Protein AF-T1CLR1-F1 (afdb_monomer_lite)

Radius of gyration: 16.32 Å; chains: 1; bounding box: 41×36×44 Å

Structure (mmCIF, N/CA/C/O backbone):
data_AF-T1CLR1-F1
#
_entry.id   AF-T1CLR1-F1
#
loop_
_atom_site.group_PDB
_atom_site.id
_atom_site.type_symbol
_atom_site.label_atom_id
_atom_site.label_alt_id
_atom_site.label_comp_id
_atom_site.label_asym_id
_atom_site.label_entity_id
_atom_site.label_seq_id
_atom_site.pdbx_PDB_ins_code
_atom_site.Cartn_x
_atom_site.Cartn_y
_atom_site.Cartn_z
_atom_site.occupancy
_atom_site.B_iso_or_equiv
_atom_site.auth_seq_id
_atom_site.auth_comp_id
_atom_site.auth_asym_id
_atom_site.auth_atom_id
_atom_site.pdbx_PDB_model_num
ATOM 1 N N . MET A 1 1 ? -14.072 -23.280 11.499 1.00 37.84 1 MET A N 1
ATOM 2 C CA . MET A 1 1 ? -14.430 -22.062 10.740 1.00 37.84 1 MET A CA 1
ATOM 3 C C . MET A 1 1 ? -13.350 -21.030 11.008 1.00 37.84 1 MET A C 1
ATOM 5 O O . MET A 1 1 ? -13.229 -20.599 12.148 1.00 37.84 1 MET A O 1
ATOM 9 N N . GLY A 1 2 ? -12.481 -20.760 10.029 1.00 50.09 2 GLY A N 1
ATOM 10 C CA . GLY A 1 2 ? -11.410 -19.766 10.173 1.00 50.09 2 GLY A CA 1
ATOM 11 C C . GLY A 1 2 ? -12.007 -18.376 10.381 1.00 50.09 2 GLY A C 1
ATOM 12 O O . GLY A 1 2 ? -13.053 -18.079 9.812 1.00 50.09 2 GLY A O 1
ATOM 13 N N . SER A 1 3 ? -11.401 -17.559 11.243 1.00 61.03 3 SER A N 1
ATOM 14 C CA . SER A 1 3 ? -11.879 -16.198 11.490 1.00 61.03 3 SER A CA 1
ATOM 15 C C . SER A 1 3 ? -11.780 -15.367 10.213 1.00 61.03 3 SER A C 1
ATOM 17 O O . SER A 1 3 ? -10.690 -15.222 9.666 1.00 61.03 3 SER A O 1
ATOM 19 N N . GLU A 1 4 ? -12.904 -14.821 9.765 1.00 83.12 4 GLU A N 1
ATOM 20 C CA . GLU A 1 4 ? -12.967 -13.857 8.668 1.00 83.12 4 GLU A CA 1
ATOM 21 C C . GLU A 1 4 ? -12.206 -12.580 9.067 1.00 83.12 4 GLU A C 1
ATOM 23 O O . GLU A 1 4 ? -12.428 -12.045 10.158 1.00 83.12 4 GLU A O 1
ATOM 28 N N . ALA A 1 5 ? -11.274 -12.126 8.223 1.00 89.75 5 ALA A N 1
ATOM 29 C CA . ALA A 1 5 ? -10.549 -10.875 8.443 1.00 89.75 5 ALA A CA 1
ATOM 30 C C . ALA A 1 5 ? -11.528 -9.699 8.329 1.00 89.75 5 ALA A C 1
ATOM 32 O O . ALA A 1 5 ? -12.261 -9.606 7.347 1.00 89.75 5 ALA A O 1
ATOM 33 N N . ARG A 1 6 ? -11.545 -8.810 9.326 1.00 95.25 6 ARG A N 1
ATOM 34 C CA . ARG A 1 6 ? -12.441 -7.642 9.355 1.00 95.25 6 ARG A CA 1
ATOM 35 C C . ARG A 1 6 ? -11.745 -6.366 8.911 1.00 95.25 6 ARG A C 1
ATOM 37 O O . ARG A 1 6 ? -12.413 -5.417 8.525 1.00 95.25 6 ARG A O 1
ATOM 44 N N . SER A 1 7 ? -10.417 -6.359 8.933 1.00 97.25 7 SER A N 1
ATOM 45 C CA . SER A 1 7 ? -9.586 -5.235 8.515 1.00 97.25 7 SER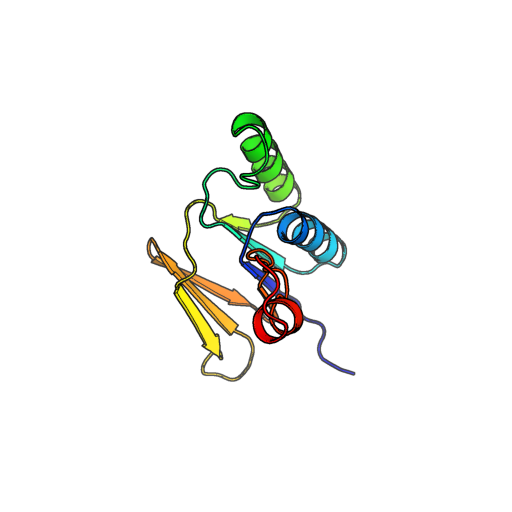 A CA 1
ATOM 46 C C . SER A 1 7 ? -8.412 -5.693 7.650 1.00 97.25 7 SER A C 1
ATOM 48 O O . SER A 1 7 ? -7.833 -6.759 7.877 1.00 97.25 7 SER A O 1
ATOM 50 N N . ALA A 1 8 ? -8.045 -4.874 6.666 1.00 98.19 8 ALA A N 1
ATOM 51 C CA . ALA A 1 8 ? -6.916 -5.109 5.781 1.00 98.19 8 ALA A CA 1
ATOM 52 C C . ALA A 1 8 ? -6.101 -3.831 5.549 1.00 98.19 8 ALA A C 1
ATOM 54 O O . ALA A 1 8 ? -6.650 -2.762 5.277 1.00 98.19 8 ALA A O 1
ATOM 55 N N . ILE A 1 9 ? -4.776 -3.957 5.594 1.00 98.75 9 ILE A N 1
ATOM 56 C CA . ILE A 1 9 ? -3.855 -2.943 5.070 1.00 98.75 9 ILE A CA 1
ATOM 57 C C . ILE A 1 9 ? -3.285 -3.461 3.751 1.00 98.75 9 ILE A C 1
ATOM 59 O O . ILE A 1 9 ? -2.713 -4.547 3.698 1.00 98.75 9 ILE A O 1
ATOM 63 N N . ILE A 1 10 ? -3.434 -2.686 2.684 1.00 98.75 10 ILE A N 1
ATOM 64 C CA . ILE A 1 10 ? -2.866 -2.977 1.369 1.00 98.75 10 ILE A CA 1
ATOM 65 C C . ILE A 1 10 ? -1.645 -2.082 1.175 1.00 98.75 10 ILE A C 1
ATOM 67 O O . ILE A 1 10 ? -1.750 -0.860 1.258 1.00 98.75 10 ILE A O 1
ATOM 71 N N . VAL A 1 11 ? -0.488 -2.688 0.918 1.00 98.75 11 VAL A N 1
ATOM 72 C CA . VAL A 1 11 ? 0.771 -1.988 0.648 1.00 98.75 11 VAL A CA 1
ATOM 73 C C . VAL A 1 11 ? 1.017 -1.979 -0.856 1.00 98.75 11 VAL A C 1
ATOM 75 O O . VAL A 1 11 ? 1.339 -3.013 -1.439 1.00 98.75 11 VAL A O 1
ATOM 78 N N . GLY A 1 12 ? 0.888 -0.807 -1.472 1.00 98.12 12 GLY A N 1
ATOM 79 C CA . GLY A 1 12 ? 1.004 -0.592 -2.912 1.00 98.12 12 GLY A CA 1
ATOM 80 C C . GLY A 1 12 ? -0.340 -0.241 -3.549 1.00 98.12 12 GLY A C 1
ATOM 81 O O . GLY A 1 12 ? -1.310 -0.978 -3.413 1.00 98.12 12 GLY A O 1
ATOM 82 N N . ALA A 1 13 ? -0.380 0.879 -4.277 1.00 97.56 13 ALA A N 1
ATOM 83 C CA . ALA A 1 13 ? -1.583 1.410 -4.925 1.00 97.56 13 ALA A CA 1
ATOM 84 C C . ALA A 1 13 ? -1.471 1.432 -6.459 1.00 97.56 13 ALA A C 1
ATOM 86 O O . ALA A 1 13 ? -1.860 2.399 -7.110 1.00 97.56 13 ALA A O 1
ATOM 87 N N . GLY A 1 14 ? -0.889 0.376 -7.035 1.00 96.19 14 GLY A N 1
ATOM 88 C CA . GLY A 1 14 ? -1.021 0.076 -8.464 1.00 96.19 14 GLY A CA 1
ATOM 89 C C . GLY A 1 14 ? -2.330 -0.663 -8.762 1.00 96.19 14 GLY A C 1
ATOM 90 O O . GLY A 1 14 ? -3.175 -0.807 -7.881 1.00 96.19 14 GLY A O 1
ATOM 91 N N . TYR A 1 15 ? -2.461 -1.198 -9.979 1.00 95.25 15 TYR A N 1
ATOM 92 C CA . TYR A 1 15 ? -3.668 -1.899 -10.445 1.00 95.25 15 TYR A CA 1
ATOM 93 C C . TYR A 1 15 ? -4.209 -2.928 -9.437 1.00 95.25 15 TYR A C 1
ATOM 95 O O . TYR A 1 15 ? -5.340 -2.812 -8.979 1.00 95.25 15 TYR A O 1
ATOM 103 N N . ILE A 1 16 ? -3.370 -3.881 -9.009 1.00 97.31 16 ILE A N 1
ATOM 104 C CA . ILE A 1 16 ? -3.767 -4.932 -8.054 1.00 97.31 16 ILE A CA 1
ATOM 105 C C . ILE A 1 16 ? -4.218 -4.331 -6.717 1.00 97.31 16 ILE A C 1
ATOM 107 O O . ILE A 1 16 ? -5.207 -4.777 -6.147 1.00 97.31 16 ILE A O 1
ATOM 111 N N . GLY A 1 17 ? -3.503 -3.327 -6.207 1.00 98.06 17 GLY A N 1
ATOM 112 C CA . GLY A 1 17 ? -3.823 -2.716 -4.920 1.00 98.06 17 GLY A CA 1
ATOM 113 C C . GLY A 1 17 ? -5.180 -2.015 -4.917 1.00 98.06 17 GLY A C 1
ATOM 114 O O . GLY A 1 17 ? -5.933 -2.152 -3.957 1.00 98.06 17 GLY A O 1
ATOM 115 N N . VAL A 1 18 ? -5.506 -1.312 -6.005 1.00 97.56 18 VAL A N 1
ATOM 116 C CA . VAL A 1 18 ? -6.787 -0.611 -6.175 1.00 97.56 18 VAL A CA 1
ATOM 117 C C . VAL A 1 18 ? -7.951 -1.590 -6.331 1.00 97.56 18 VAL A C 1
ATOM 119 O O . VAL A 1 18 ? -8.919 -1.486 -5.582 1.00 97.56 18 VAL A O 1
ATOM 122 N N . GLU A 1 19 ? -7.833 -2.586 -7.211 1.00 97.75 19 GLU A N 1
ATOM 123 C CA . GLU A 1 19 ? -8.870 -3.616 -7.400 1.00 97.75 19 GLU A CA 1
ATOM 124 C C . GLU A 1 19 ? -9.138 -4.395 -6.105 1.00 97.75 19 GLU A C 1
ATOM 126 O O . GLU A 1 19 ? -10.282 -4.650 -5.732 1.00 97.75 19 GLU A O 1
ATOM 131 N N . MET A 1 20 ? -8.081 -4.738 -5.362 1.00 98.31 20 MET A N 1
ATOM 132 C CA . MET A 1 20 ? -8.227 -5.436 -4.086 1.00 98.31 20 MET A CA 1
ATOM 133 C C . MET A 1 20 ? -8.815 -4.543 -2.994 1.00 98.31 20 MET A C 1
ATOM 135 O O . MET A 1 20 ? -9.540 -5.053 -2.138 1.00 98.31 20 MET A O 1
ATOM 139 N N . ALA A 1 21 ? -8.542 -3.235 -3.012 1.00 98.44 21 ALA A N 1
ATOM 140 C CA . ALA A 1 21 ? -9.171 -2.298 -2.088 1.00 98.44 21 ALA A CA 1
ATOM 141 C C . ALA A 1 21 ? -10.687 -2.261 -2.300 1.00 98.44 21 ALA A C 1
ATOM 143 O O . ALA A 1 21 ? -11.442 -2.406 -1.335 1.00 98.44 21 ALA A O 1
ATOM 144 N N . ASP A 1 22 ? -11.121 -2.152 -3.555 1.00 96.88 22 ASP A N 1
ATOM 145 C CA . ASP A 1 22 ? -12.535 -2.154 -3.914 1.00 96.88 22 ASP A CA 1
ATOM 146 C C . ASP A 1 22 ? -13.204 -3.500 -3.590 1.00 96.88 22 ASP A C 1
ATOM 148 O O . ASP A 1 22 ? -14.219 -3.546 -2.88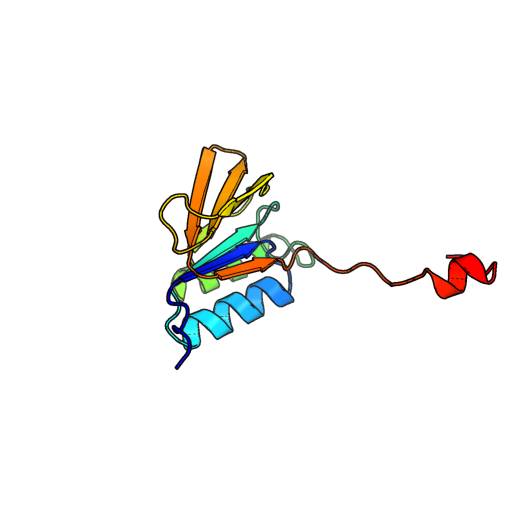9 1.00 96.88 22 ASP A O 1
ATOM 152 N N . ALA A 1 23 ? -12.590 -4.618 -3.988 1.00 97.56 23 ALA A N 1
ATOM 153 C CA . ALA A 1 23 ? -13.126 -5.956 -3.743 1.00 97.56 23 ALA A CA 1
ATOM 154 C C . ALA A 1 23 ? -13.263 -6.290 -2.245 1.00 97.56 23 ALA A C 1
ATOM 156 O O . ALA A 1 23 ? -14.229 -6.940 -1.839 1.00 97.56 23 ALA A O 1
ATOM 157 N N . LEU A 1 24 ? -12.314 -5.863 -1.404 1.00 97.69 24 LEU A N 1
ATOM 158 C CA . LEU A 1 24 ? -12.378 -6.076 0.045 1.00 97.69 24 LEU A CA 1
ATOM 159 C C . LEU A 1 24 ? -13.413 -5.162 0.712 1.00 97.69 24 LEU A C 1
ATOM 161 O O . LEU A 1 24 ? -14.167 -5.638 1.565 1.00 97.69 24 LEU A O 1
ATOM 165 N N . ARG A 1 25 ? -13.526 -3.893 0.289 1.00 97.62 25 ARG A N 1
ATOM 166 C CA . ARG A 1 25 ? -14.604 -3.004 0.755 1.00 97.62 25 ARG A CA 1
ATOM 167 C C . ARG A 1 25 ? -15.984 -3.549 0.409 1.00 97.62 25 ARG A C 1
ATOM 169 O O . ARG A 1 25 ? -16.844 -3.579 1.286 1.00 97.62 25 ARG A O 1
ATOM 176 N N . HIS A 1 26 ? -16.178 -4.067 -0.804 1.00 96.25 26 HIS A N 1
ATOM 177 C CA . HIS A 1 26 ? -17.425 -4.723 -1.219 1.00 96.25 26 HIS A CA 1
ATOM 178 C C . HIS A 1 26 ? -17.799 -5.934 -0.347 1.00 96.25 26 HIS A C 1
ATOM 180 O O . HIS A 1 26 ? -18.973 -6.282 -0.238 1.00 96.25 26 HIS A O 1
ATOM 186 N N . ARG A 1 27 ? -16.818 -6.570 0.302 1.00 95.94 27 ARG A N 1
ATOM 187 C CA . ARG A 1 27 ? -17.021 -7.681 1.247 1.00 95.94 27 ARG A CA 1
ATOM 188 C C . ARG A 1 27 ? -17.181 -7.220 2.700 1.00 95.94 27 ARG A C 1
ATOM 190 O O . ARG A 1 27 ? -17.269 -8.060 3.588 1.00 95.94 27 ARG A O 1
ATOM 197 N N . GLY A 1 28 ? -17.212 -5.912 2.955 1.00 96.75 28 GLY A N 1
ATOM 198 C CA . GLY A 1 28 ? -17.370 -5.337 4.292 1.00 96.75 28 GLY A CA 1
ATOM 199 C C . GLY A 1 28 ? -16.093 -5.305 5.137 1.00 96.75 28 GLY A C 1
ATOM 200 O O . GLY A 1 28 ? -16.184 -5.117 6.346 1.00 96.75 28 GLY A O 1
ATOM 201 N N . VAL A 1 29 ? -14.913 -5.487 4.534 1.00 97.94 29 VAL A N 1
ATOM 202 C CA . VAL A 1 29 ? -13.619 -5.387 5.231 1.00 97.94 29 VAL A CA 1
ATOM 203 C C . VAL A 1 29 ? -13.207 -3.922 5.330 1.00 97.94 29 VAL A C 1
ATOM 205 O O . VAL A 1 29 ? -13.297 -3.197 4.344 1.00 97.94 29 VAL A O 1
ATOM 208 N N . ASP A 1 30 ? -12.711 -3.465 6.476 1.00 98.38 30 ASP A N 1
ATOM 209 C CA . ASP A 1 30 ? -12.135 -2.125 6.631 1.00 98.38 30 ASP A CA 1
ATOM 210 C C . ASP A 1 30 ? -10.750 -2.049 5.988 1.00 98.38 30 ASP A C 1
ATOM 212 O O . ASP A 1 30 ? -9.816 -2.722 6.417 1.00 98.38 30 ASP A O 1
ATOM 216 N N . VAL A 1 31 ? -10.616 -1.240 4.932 1.00 98.81 31 VAL A N 1
ATOM 217 C CA . VAL A 1 31 ? -9.407 -1.200 4.098 1.00 98.81 31 VAL A CA 1
ATOM 218 C C . VAL A 1 31 ? -8.641 0.101 4.303 1.00 98.81 31 VAL A C 1
ATOM 220 O O . VAL A 1 31 ? -9.191 1.192 4.156 1.00 98.81 31 VAL A O 1
ATOM 223 N N . THR A 1 32 ? -7.340 -0.023 4.558 1.00 98.81 32 THR A N 1
ATOM 224 C CA . THR A 1 32 ? -6.366 1.064 4.399 1.00 98.81 32 THR A CA 1
ATOM 225 C C . THR A 1 32 ? -5.447 0.752 3.221 1.00 98.81 32 THR A C 1
ATOM 227 O O . THR A 1 32 ? -4.774 -0.274 3.228 1.00 98.81 32 THR A O 1
ATOM 230 N N . LEU A 1 33 ? -5.401 1.630 2.220 1.00 98.75 33 LEU A N 1
ATOM 231 C CA . LEU A 1 33 ? -4.507 1.529 1.068 1.00 98.75 33 LEU A CA 1
ATOM 232 C C . LEU A 1 33 ? -3.327 2.482 1.258 1.00 98.75 33 LEU A C 1
ATOM 234 O O . LEU A 1 33 ? -3.516 3.697 1.302 1.00 98.75 33 LEU A O 1
ATOM 238 N N . VAL A 1 34 ? -2.117 1.940 1.357 1.00 98.75 34 VAL A N 1
ATOM 239 C CA . VAL A 1 34 ? -0.886 2.708 1.562 1.00 98.75 34 VAL A CA 1
ATOM 240 C C . VAL A 1 34 ? -0.081 2.738 0.268 1.00 98.75 34 VAL A C 1
ATOM 242 O O . VAL A 1 34 ? 0.229 1.695 -0.310 1.00 98.75 34 VAL A O 1
ATOM 245 N N . SER A 1 35 ? 0.274 3.936 -0.186 1.00 98.12 35 SER A N 1
ATOM 246 C CA . SER A 1 35 ? 1.070 4.174 -1.386 1.00 98.12 35 SER A CA 1
ATOM 247 C C . SER A 1 35 ? 2.299 5.002 -1.054 1.00 98.12 35 SER A C 1
ATOM 249 O O . SER A 1 35 ? 2.180 6.042 -0.414 1.00 98.12 35 SER A O 1
ATOM 251 N N . HIS A 1 36 ? 3.459 4.595 -1.568 1.00 97.69 36 HIS A N 1
ATOM 252 C CA . HIS A 1 36 ? 4.687 5.392 -1.486 1.00 97.69 36 HIS A CA 1
ATOM 253 C C . HIS A 1 36 ? 4.685 6.583 -2.458 1.00 97.69 36 HIS A C 1
ATOM 255 O O . HIS A 1 36 ? 5.486 7.499 -2.306 1.00 97.69 36 HIS A O 1
ATOM 261 N N . THR A 1 37 ? 3.785 6.584 -3.445 1.00 97.12 37 THR A N 1
ATOM 262 C CA . THR A 1 37 ? 3.577 7.706 -4.367 1.00 97.12 37 THR A CA 1
ATOM 263 C C . THR A 1 37 ? 2.397 8.561 -3.929 1.00 97.12 37 THR A C 1
ATOM 265 O O . THR A 1 37 ? 1.468 8.066 -3.282 1.00 97.12 37 THR A O 1
ATOM 268 N N . ASP A 1 38 ? 2.425 9.830 -4.324 1.00 96.50 38 ASP A N 1
ATOM 269 C CA . ASP A 1 38 ? 1.299 10.753 -4.247 1.00 96.50 38 ASP A CA 1
ATOM 270 C C . ASP A 1 38 ? 1.186 11.501 -5.589 1.00 96.50 38 ASP A C 1
ATOM 272 O O . ASP A 1 38 ? 2.141 12.182 -5.976 1.00 96.50 38 ASP A O 1
ATOM 276 N N . PRO A 1 39 ? 0.083 11.338 -6.343 1.00 97.38 39 PRO A N 1
ATOM 277 C CA . PRO A 1 39 ? -1.105 10.543 -6.021 1.00 97.38 39 PRO A CA 1
ATOM 278 C C . PRO A 1 39 ? -0.890 9.023 -6.151 1.00 97.38 39 PRO A C 1
ATOM 280 O O . PRO A 1 39 ? 0.185 8.529 -6.511 1.00 97.38 39 PRO A O 1
ATOM 283 N N . VAL A 1 40 ? -1.932 8.259 -5.812 1.00 97.06 40 VAL A N 1
ATOM 284 C CA . VAL A 1 40 ? -1.996 6.810 -6.060 1.00 97.06 40 VAL A CA 1
ATOM 285 C C . VAL A 1 40 ? -2.002 6.500 -7.563 1.00 97.06 40 VAL A C 1
ATOM 287 O O . VAL A 1 40 ? -2.246 7.382 -8.383 1.00 97.06 40 VAL A O 1
ATOM 290 N N . PHE A 1 41 ? -1.771 5.233 -7.922 1.00 96.50 41 PHE A N 1
ATOM 291 C CA . PHE A 1 41 ? -1.773 4.746 -9.306 1.00 96.50 41 PHE A CA 1
ATOM 292 C C . PHE A 1 41 ? -0.756 5.480 -10.210 1.00 96.50 41 PHE A C 1
ATOM 294 O O . PHE A 1 41 ? -1.125 6.142 -11.174 1.00 96.50 41 PHE A O 1
ATOM 301 N N . PRO A 1 42 ? 0.558 5.356 -9.950 1.00 94.12 42 PRO A N 1
ATOM 302 C CA . PRO A 1 42 ? 1.583 6.163 -10.624 1.00 94.12 42 PRO A CA 1
ATOM 303 C C . PRO A 1 42 ? 1.761 5.878 -12.127 1.00 94.12 42 PRO A C 1
ATOM 305 O O . PRO A 1 42 ? 2.516 6.577 -12.793 1.00 94.12 42 PRO A O 1
ATOM 308 N N . SER A 1 43 ? 1.107 4.851 -12.678 1.00 93.81 43 SER A N 1
ATOM 309 C CA . SER A 1 43 ? 1.177 4.512 -14.106 1.00 93.81 43 SER A CA 1
ATOM 310 C C . SER A 1 43 ? 0.217 5.320 -14.990 1.00 93.81 43 SER A C 1
ATOM 312 O O . SER A 1 43 ? 0.188 5.096 -16.198 1.00 93.81 43 SER A O 1
ATOM 314 N N . VAL A 1 44 ? -0.595 6.210 -14.412 1.00 95.44 44 VAL A N 1
ATOM 315 C CA . VAL A 1 44 ? -1.483 7.133 -15.143 1.00 95.44 44 VAL A CA 1
ATOM 316 C C . VAL A 1 44 ? -1.057 8.584 -14.929 1.00 95.44 44 VAL A C 1
ATOM 318 O O . VAL A 1 44 ? -0.187 8.876 -14.110 1.00 95.44 44 VAL A O 1
ATOM 321 N N . ASP A 1 45 ? -1.704 9.506 -15.644 1.00 97.56 45 ASP A N 1
ATOM 322 C CA . ASP A 1 45 ? -1.560 10.936 -15.380 1.00 97.56 45 ASP A CA 1
ATOM 323 C C . ASP A 1 45 ? -1.895 11.264 -13.905 1.00 97.56 45 ASP A C 1
ATOM 325 O O . ASP A 1 45 ? -2.904 10.770 -13.385 1.00 97.56 45 ASP A O 1
ATOM 329 N N . PRO A 1 46 ? -1.105 12.111 -13.215 1.00 97.50 46 PRO A N 1
ATOM 330 C CA . PRO A 1 46 ? -1.346 12.454 -11.815 1.00 97.50 46 PRO A CA 1
ATOM 331 C C . PRO A 1 46 ? -2.744 13.023 -11.533 1.00 97.50 46 PRO A C 1
ATOM 333 O O . PRO A 1 46 ? -3.314 12.770 -10.472 1.00 97.50 46 PRO A O 1
ATOM 336 N N . ALA A 1 47 ? -3.345 13.774 -12.460 1.00 97.94 47 ALA A N 1
ATOM 337 C CA . ALA A 1 47 ? -4.712 14.250 -12.276 1.00 97.94 47 ALA A CA 1
ATOM 338 C C . ALA A 1 47 ? -5.704 13.0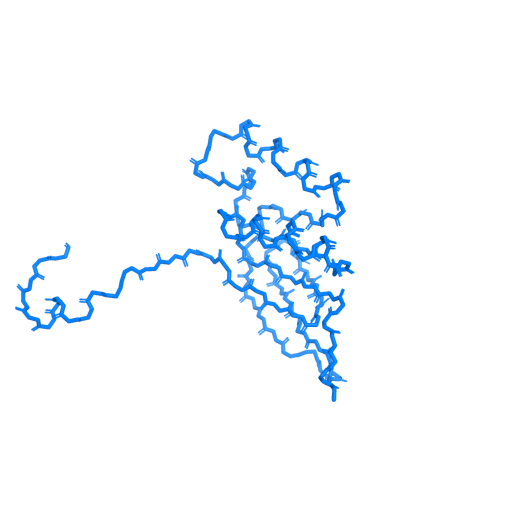83 -12.194 1.00 97.94 47 ALA A C 1
ATOM 340 O O . ALA A 1 47 ? -6.623 13.125 -11.377 1.00 97.94 47 ALA A O 1
ATOM 341 N N . PHE A 1 48 ? -5.481 12.025 -12.976 1.00 97.50 48 PHE A N 1
ATOM 342 C CA . PHE A 1 48 ? -6.296 10.815 -12.933 1.00 97.50 48 PHE A CA 1
ATOM 343 C C . PHE A 1 48 ? -6.040 9.996 -11.662 1.00 97.50 48 PHE A C 1
ATOM 345 O O . PHE A 1 48 ? -6.991 9.572 -11.010 1.00 97.50 48 PHE A O 1
ATOM 352 N N . GLY A 1 49 ? -4.779 9.859 -11.239 1.00 97.94 49 GLY A N 1
ATOM 353 C CA . GLY A 1 49 ? -4.429 9.212 -9.968 1.00 97.94 49 GLY A CA 1
ATOM 354 C C . GLY A 1 49 ? -5.119 9.854 -8.757 1.00 97.94 49 GLY A C 1
ATOM 355 O O . GLY A 1 49 ? -5.589 9.157 -7.857 1.00 97.94 49 GLY A O 1
ATOM 356 N N . ARG A 1 50 ? -5.258 11.187 -8.753 1.00 98.19 50 ARG A N 1
ATOM 357 C CA . ARG A 1 50 ? -5.994 11.912 -7.705 1.00 98.19 50 ARG A CA 1
ATOM 358 C C . ARG A 1 50 ? -7.481 11.564 -7.696 1.00 98.19 50 ARG A C 1
ATOM 360 O O . ARG A 1 50 ? -8.013 11.264 -6.634 1.00 98.19 50 ARG A O 1
ATOM 367 N N . LEU A 1 51 ? -8.120 11.539 -8.870 1.00 98.25 51 LEU A N 1
ATOM 368 C CA . LEU A 1 51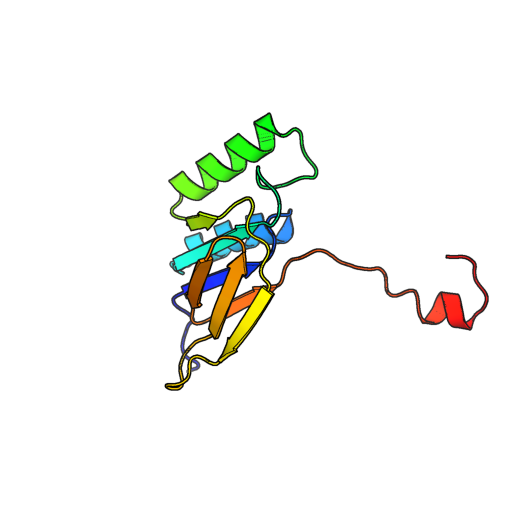 ? -9.528 11.145 -9.005 1.00 98.25 51 LEU A CA 1
ATOM 369 C C . LEU A 1 51 ? -9.761 9.712 -8.511 1.00 98.25 51 LEU A C 1
ATOM 371 O O . LEU A 1 51 ? -10.734 9.461 -7.807 1.00 98.25 51 LEU A O 1
ATOM 375 N N . ILE A 1 52 ? -8.843 8.788 -8.813 1.00 97.94 52 ILE A N 1
ATOM 376 C CA . ILE A 1 52 ? -8.894 7.411 -8.300 1.00 97.94 52 ILE A CA 1
ATOM 377 C C . ILE A 1 52 ? -8.833 7.403 -6.765 1.00 97.94 52 ILE A C 1
ATOM 379 O O . ILE A 1 52 ? -9.650 6.753 -6.118 1.00 97.94 52 ILE A O 1
ATOM 383 N N . GLY A 1 53 ? -7.887 8.134 -6.166 1.00 97.94 53 GLY A N 1
ATOM 384 C CA . GLY A 1 53 ? -7.759 8.221 -4.708 1.00 97.94 53 GLY A CA 1
ATOM 385 C C . GLY A 1 53 ? -8.988 8.832 -4.024 1.00 97.94 53 GLY A C 1
ATOM 386 O O . GLY A 1 53 ? -9.4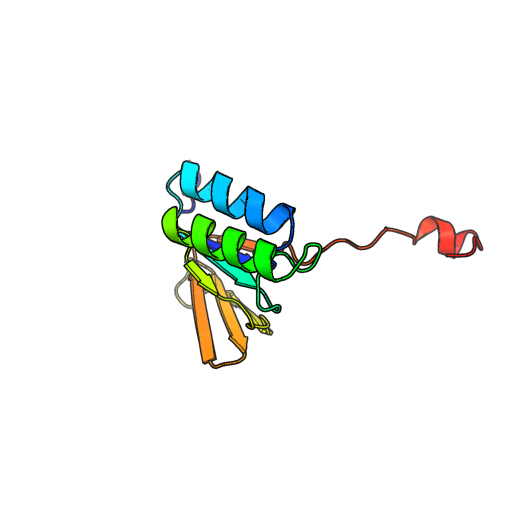23 8.345 -2.976 1.00 97.94 53 GLY A O 1
ATOM 387 N N . GLU A 1 54 ? -9.569 9.872 -4.624 1.00 98.31 54 GLU A N 1
ATOM 388 C CA . GLU A 1 54 ? -10.808 10.504 -4.158 1.00 98.31 54 GLU A CA 1
ATOM 389 C C . GLU A 1 54 ? -11.992 9.532 -4.211 1.00 98.31 54 GLU A C 1
ATOM 391 O O . GLU A 1 54 ? -12.742 9.434 -3.240 1.00 98.31 54 GLU A O 1
ATOM 396 N N . GLU A 1 55 ? -12.138 8.774 -5.299 1.00 98.19 55 GLU A N 1
ATOM 397 C CA . GLU A 1 55 ? -13.237 7.820 -5.463 1.00 98.19 55 GLU A CA 1
ATOM 398 C C . GLU A 1 55 ? -13.118 6.629 -4.501 1.00 98.19 55 GLU A C 1
ATOM 400 O O . GLU A 1 55 ? -14.085 6.267 -3.831 1.00 98.19 55 GLU A O 1
ATOM 405 N N . LEU A 1 56 ? -11.907 6.095 -4.315 1.00 98.25 56 LEU A N 1
ATOM 406 C CA . LEU A 1 56 ? -11.634 5.086 -3.286 1.00 98.25 56 LEU A CA 1
ATOM 407 C C . LEU A 1 56 ? -12.013 5.594 -1.889 1.00 98.25 56 LEU A C 1
ATOM 409 O O . LEU A 1 56 ? -12.654 4.882 -1.111 1.00 98.25 56 LEU A O 1
ATOM 413 N N . SER A 1 57 ? -11.660 6.845 -1.582 1.00 98.38 57 SER A N 1
ATOM 414 C CA . SER A 1 57 ? -11.997 7.473 -0.302 1.00 98.38 57 SER A CA 1
ATOM 415 C C . SER A 1 57 ? -13.508 7.652 -0.130 1.00 98.38 57 SER A C 1
ATOM 417 O O . SER A 1 57 ? -14.037 7.374 0.947 1.00 98.38 57 SER A O 1
ATOM 419 N N . ARG A 1 58 ? -14.229 8.039 -1.193 1.00 98.31 58 ARG A N 1
ATOM 420 C CA . ARG A 1 58 ? -15.703 8.109 -1.200 1.00 98.31 58 ARG A CA 1
ATOM 421 C C . ARG A 1 58 ? -16.352 6.754 -0.927 1.00 98.31 58 ARG A C 1
ATOM 423 O O . ARG A 1 58 ? -17.389 6.711 -0.272 1.00 98.31 58 ARG A O 1
ATOM 430 N N . HIS A 1 59 ? -15.733 5.659 -1.366 1.00 97.62 59 HIS A N 1
ATOM 431 C CA . HIS A 1 59 ? -16.194 4.287 -1.116 1.00 97.62 59 HIS A CA 1
ATOM 432 C C . HIS A 1 59 ? -15.679 3.693 0.214 1.00 97.62 59 HIS A C 1
ATOM 434 O O . HIS A 1 59 ? -15.846 2.503 0.503 1.00 97.62 59 HIS A O 1
ATOM 440 N N . GLY A 1 60 ? -15.093 4.526 1.079 1.00 97.88 60 GLY A N 1
ATOM 441 C CA . GLY A 1 60 ? -14.709 4.153 2.440 1.00 97.88 60 GLY A CA 1
ATOM 442 C C . GLY A 1 60 ? -13.360 3.443 2.553 1.00 97.88 60 GLY A C 1
ATOM 443 O O . GLY A 1 60 ? -13.084 2.841 3.590 1.00 97.88 60 GLY A O 1
ATOM 444 N N . VAL A 1 61 ? -12.512 3.501 1.523 1.00 98.69 61 VAL A N 1
ATOM 445 C CA . VAL A 1 61 ? -11.098 3.117 1.638 1.00 98.69 61 VAL A CA 1
ATOM 446 C C . VAL A 1 61 ? -10.332 4.257 2.303 1.00 98.69 61 VAL A C 1
ATOM 448 O O . VAL A 1 61 ? -10.370 5.395 1.845 1.00 98.69 61 VAL A O 1
ATOM 451 N N . ARG A 1 62 ? -9.559 3.970 3.352 1.00 98.62 62 ARG A N 1
ATOM 452 C CA . ARG A 1 62 ? -8.599 4.945 3.884 1.00 98.62 62 ARG A CA 1
ATOM 453 C C . ARG A 1 62 ? -7.367 4.983 2.983 1.00 98.62 62 ARG A C 1
ATOM 455 O O . ARG A 1 62 ? -6.539 4.077 3.045 1.00 98.62 62 ARG A O 1
ATOM 462 N N . VAL A 1 63 ? -7.221 6.028 2.176 1.00 98.56 63 VAL A N 1
ATOM 463 C CA . VAL A 1 63 ? -6.047 6.214 1.310 1.00 98.56 63 VAL A CA 1
ATOM 464 C C . VAL A 1 63 ? -4.943 6.964 2.060 1.00 98.56 63 VA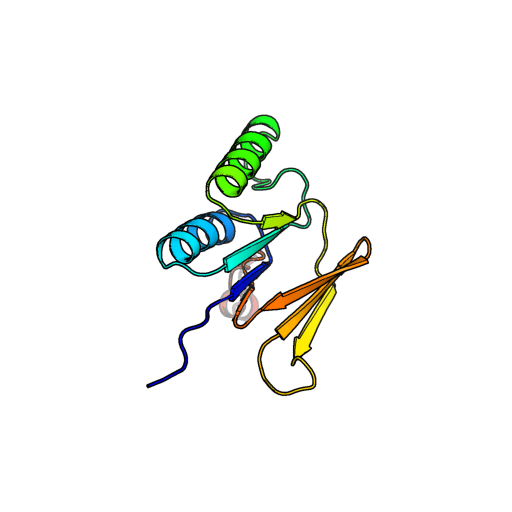L A C 1
ATOM 466 O O . VAL A 1 63 ? -5.173 8.029 2.627 1.00 98.56 63 VAL A O 1
ATOM 469 N N . VAL A 1 64 ? -3.735 6.402 2.065 1.00 98.50 64 VAL A N 1
ATOM 470 C CA . VAL A 1 64 ? -2.523 6.994 2.645 1.00 98.50 64 VAL A CA 1
ATOM 471 C C . VAL A 1 64 ? -1.464 7.072 1.547 1.00 98.50 64 VAL A C 1
ATOM 473 O O . VAL A 1 64 ? -0.740 6.109 1.303 1.00 98.50 64 VAL A O 1
ATOM 476 N N . ALA A 1 65 ? -1.415 8.203 0.847 1.00 97.62 65 ALA A N 1
ATOM 477 C CA . ALA A 1 65 ? -0.438 8.472 -0.208 1.00 97.62 65 ALA A CA 1
ATOM 478 C C . ALA A 1 65 ? 0.864 9.069 0.356 1.00 97.62 65 ALA A C 1
ATOM 480 O O . ALA A 1 65 ? 0.888 9.568 1.482 1.00 97.62 65 ALA A O 1
ATOM 481 N N . GLY A 1 66 ? 1.953 8.993 -0.414 1.00 98.06 66 GLY A N 1
ATOM 482 C CA . GLY A 1 66 ? 3.268 9.513 -0.014 1.00 98.06 66 GLY A CA 1
ATOM 483 C C . GLY A 1 66 ? 3.887 8.826 1.214 1.00 98.06 66 GLY A C 1
ATOM 484 O O . GLY A 1 66 ? 4.769 9.391 1.860 1.00 98.06 66 GLY A O 1
ATOM 485 N N . CYS A 1 67 ? 3.426 7.622 1.564 1.00 98.50 67 CYS A N 1
ATOM 486 C CA . CYS A 1 67 ? 3.900 6.851 2.707 1.00 98.50 67 CYS A CA 1
ATOM 487 C C . CYS A 1 67 ? 4.650 5.597 2.251 1.00 98.50 67 CYS A C 1
ATOM 489 O O . CYS A 1 67 ? 4.081 4.673 1.664 1.00 98.50 67 CYS A O 1
ATOM 491 N N . THR A 1 68 ? 5.941 5.546 2.564 1.00 98.38 68 THR A N 1
ATOM 492 C CA . THR A 1 68 ? 6.760 4.352 2.371 1.00 98.38 68 THR A CA 1
ATOM 493 C C . THR A 1 68 ? 6.594 3.449 3.582 1.00 98.38 68 THR A C 1
ATOM 495 O O . THR A 1 68 ? 6.952 3.830 4.693 1.00 98.38 68 THR A O 1
ATOM 498 N N . VAL A 1 69 ? 6.055 2.246 3.379 1.00 98.50 69 VAL A N 1
ATOM 499 C CA . VAL A 1 69 ? 5.999 1.220 4.429 1.00 98.50 69 VAL A CA 1
ATOM 500 C C . VAL A 1 69 ? 7.406 0.699 4.707 1.00 98.50 69 VAL A C 1
ATOM 502 O O . VAL A 1 69 ? 8.116 0.294 3.791 1.00 98.50 69 VAL A O 1
ATOM 505 N N . GLU A 1 70 ? 7.788 0.687 5.980 1.00 98.44 70 GLU A N 1
ATOM 506 C CA . GLU A 1 70 ? 9.135 0.337 6.442 1.00 98.44 70 GLU A CA 1
ATOM 507 C C . GLU A 1 70 ? 9.156 -0.981 7.219 1.00 98.44 70 GLU A C 1
ATOM 509 O O . GLU A 1 70 ? 10.160 -1.695 7.204 1.00 98.44 70 GLU A O 1
ATOM 514 N N . ARG A 1 71 ? 8.061 -1.323 7.910 1.00 98.00 71 ARG A N 1
ATOM 515 C CA . ARG A 1 71 ? 8.007 -2.528 8.744 1.00 98.00 71 ARG A CA 1
ATOM 516 C C . ARG A 1 71 ? 6.600 -3.111 8.840 1.00 98.00 71 ARG A C 1
ATOM 518 O O . ARG A 1 71 ? 5.622 -2.370 8.929 1.00 98.00 71 ARG A O 1
ATOM 525 N N . ILE A 1 72 ? 6.523 -4.442 8.867 1.00 97.94 72 ILE A N 1
ATOM 526 C CA . ILE A 1 72 ? 5.319 -5.224 9.172 1.00 97.94 72 ILE A CA 1
ATOM 527 C C . ILE A 1 72 ? 5.675 -6.183 10.309 1.00 97.94 72 ILE A C 1
ATOM 529 O O . ILE A 1 72 ? 6.618 -6.962 10.178 1.00 97.94 72 ILE A O 1
ATOM 533 N N . GLU A 1 73 ? 4.936 -6.135 11.414 1.00 96.69 73 GLU A N 1
ATOM 534 C CA . GLU A 1 73 ? 5.205 -6.943 12.611 1.00 96.69 73 GLU A CA 1
ATOM 535 C C . GLU A 1 73 ? 3.927 -7.571 13.157 1.00 96.69 73 GLU A C 1
ATOM 537 O O . GLU A 1 73 ? 2.835 -7.025 13.004 1.00 96.69 73 GLU A O 1
ATOM 542 N N . ALA A 1 74 ? 4.052 -8.711 13.837 1.00 94.88 74 ALA A N 1
ATOM 543 C CA . ALA A 1 74 ? 2.938 -9.273 14.590 1.00 94.88 74 ALA A CA 1
ATOM 544 C C . ALA A 1 74 ? 2.520 -8.309 15.709 1.00 94.88 74 ALA A C 1
ATOM 546 O O . ALA A 1 74 ? 3.360 -7.831 16.473 1.00 94.88 74 ALA A O 1
ATOM 547 N N . ALA A 1 75 ? 1.217 -8.059 15.847 1.00 88.12 75 ALA A N 1
ATOM 548 C CA . ALA A 1 75 ? 0.713 -7.298 16.981 1.00 88.12 75 ALA A CA 1
ATOM 549 C C . ALA A 1 75 ? 0.963 -8.099 18.274 1.00 88.12 75 ALA A C 1
ATOM 551 O O . ALA A 1 75 ? 0.533 -9.250 18.404 1.00 88.12 75 ALA A O 1
ATOM 552 N N . GLY A 1 76 ? 1.684 -7.504 19.231 1.00 78.75 76 GLY A N 1
ATOM 553 C CA . GLY A 1 76 ? 2.276 -8.212 20.377 1.00 78.75 76 GLY A CA 1
ATOM 554 C C . GLY A 1 76 ? 1.311 -9.044 21.238 1.00 78.75 76 GLY A C 1
ATOM 555 O O . GLY A 1 76 ? 1.742 -9.984 21.901 1.00 78.75 76 GLY A O 1
ATOM 556 N N . ASN A 1 77 ? 0.005 -8.761 21.212 1.00 65.81 77 ASN A N 1
ATOM 557 C CA . ASN A 1 77 ? -1.033 -9.457 21.983 1.00 65.81 77 ASN A CA 1
ATOM 558 C C . ASN A 1 77 ? -1.930 -10.413 21.159 1.00 65.81 77 ASN A C 1
ATOM 560 O O . ASN A 1 77 ? -3.023 -10.760 21.602 1.00 65.81 77 ASN A O 1
ATOM 564 N N . ARG A 1 78 ? -1.409 -10.961 20.048 1.00 61.75 78 ARG A N 1
ATOM 565 C CA . ARG A 1 78 ? -1.879 -12.195 19.365 1.00 61.75 78 ARG A CA 1
ATOM 566 C C . ARG A 1 78 ? -3.034 -12.095 18.365 1.00 61.75 78 ARG A C 1
ATOM 568 O O . ARG A 1 78 ? -3.528 -13.145 17.951 1.00 61.75 78 ARG A O 1
ATOM 575 N N . ARG A 1 79 ? -3.426 -10.911 17.891 1.00 80.44 79 ARG A N 1
ATOM 576 C CA . ARG A 1 79 ? -4.240 -10.807 16.664 1.00 80.44 79 ARG A CA 1
ATOM 577 C C . ARG A 1 79 ? -3.855 -9.591 15.834 1.00 80.44 79 ARG A C 1
ATOM 579 O O . ARG A 1 79 ? -3.823 -8.482 16.353 1.00 80.44 79 ARG A O 1
ATOM 586 N N . GLY A 1 80 ? -3.597 -9.834 14.553 1.00 90.62 80 GLY A N 1
ATOM 587 C CA . GLY A 1 80 ? -3.292 -8.808 13.566 1.00 90.62 80 GLY A CA 1
ATOM 588 C C . GLY A 1 80 ? -1.804 -8.525 13.368 1.00 90.62 80 GLY A C 1
ATOM 589 O O . GLY A 1 80 ? -0.921 -9.095 14.017 1.00 90.62 80 GLY A O 1
ATOM 590 N N . LEU A 1 81 ? -1.556 -7.633 12.422 1.00 96.44 81 LEU A N 1
ATOM 591 C CA . LEU A 1 81 ? -0.258 -7.185 11.951 1.00 96.44 81 LEU A CA 1
ATOM 592 C C . LEU A 1 81 ? -0.221 -5.662 12.034 1.00 96.44 81 LEU A C 1
ATOM 594 O O . LEU A 1 81 ? -1.141 -4.996 11.558 1.00 96.44 81 LEU A O 1
ATOM 598 N N . THR A 1 82 ? 0.837 -5.118 12.621 1.00 97.38 82 THR A N 1
ATOM 599 C CA . THR A 1 82 ? 1.105 -3.682 12.641 1.00 97.38 82 THR A CA 1
ATOM 600 C C . THR A 1 82 ? 2.020 -3.330 11.480 1.00 97.38 82 THR A C 1
ATOM 602 O O . THR A 1 82 ? 3.115 -3.874 11.355 1.00 97.38 82 THR A O 1
ATOM 605 N N . VAL A 1 83 ? 1.567 -2.404 10.642 1.00 98.38 83 VAL A N 1
ATOM 606 C CA . VAL A 1 83 ? 2.329 -1.814 9.545 1.00 98.38 83 VAL A CA 1
ATOM 607 C C . VAL A 1 83 ? 2.752 -0.416 9.968 1.00 98.38 83 VAL A C 1
ATOM 609 O O . VAL A 1 83 ? 1.910 0.376 10.388 1.00 98.38 83 VAL A O 1
ATOM 612 N N . SER A 1 84 ? 4.041 -0.111 9.858 1.00 98.50 84 SER A N 1
ATOM 613 C CA . SER A 1 84 ? 4.588 1.226 10.108 1.00 98.50 84 SER A CA 1
ATOM 614 C C . SER A 1 84 ? 5.396 1.721 8.914 1.00 98.50 84 SER A C 1
ATOM 616 O O . SER A 1 84 ? 5.929 0.924 8.135 1.00 98.50 84 SER A O 1
ATOM 618 N N . GLY A 1 85 ? 5.446 3.038 8.743 1.00 98.19 85 GLY A N 1
ATOM 619 C CA . GLY A 1 85 ? 6.111 3.676 7.617 1.00 98.19 85 GLY A CA 1
ATOM 620 C C . GLY A 1 85 ? 6.486 5.129 7.878 1.00 98.19 85 GLY A C 1
ATOM 621 O O . GLY A 1 85 ? 6.329 5.654 8.984 1.00 98.19 85 GLY A O 1
ATOM 622 N N . SER A 1 86 ? 6.964 5.781 6.823 1.00 98.25 86 SER A N 1
ATOM 623 C CA . SER A 1 86 ? 7.427 7.164 6.851 1.00 98.25 86 SER A CA 1
ATOM 624 C C . SER A 1 86 ? 6.348 8.140 7.341 1.00 98.25 86 SER A C 1
ATOM 626 O O . SER A 1 86 ? 5.145 7.883 7.251 1.00 98.25 86 SER A O 1
ATOM 628 N N . GLY A 1 87 ? 6.778 9.293 7.862 1.00 93.12 87 GLY A N 1
ATOM 629 C CA . GLY A 1 87 ? 5.859 10.334 8.342 1.00 93.12 87 GLY A CA 1
ATOM 630 C C . GLY A 1 87 ? 5.093 9.959 9.618 1.00 93.12 87 GLY A C 1
ATOM 631 O O . GLY A 1 87 ? 4.078 10.578 9.920 1.00 93.12 87 GLY A O 1
ATOM 632 N N . GLY A 1 88 ? 5.561 8.948 10.360 1.00 96.06 88 GLY A N 1
ATOM 633 C CA . GLY A 1 88 ? 4.925 8.488 11.599 1.00 96.06 88 GLY A CA 1
ATOM 634 C C . GLY A 1 88 ? 3.675 7.636 11.375 1.00 96.06 88 GLY A C 1
ATOM 635 O O . GLY A 1 88 ? 2.903 7.430 12.311 1.00 96.06 88 GLY A O 1
ATOM 636 N N . PHE A 1 89 ? 3.454 7.144 10.152 1.00 97.81 89 PHE A N 1
ATOM 637 C CA . PHE A 1 89 ? 2.341 6.250 9.867 1.00 97.81 89 PHE A CA 1
ATOM 638 C C . PHE A 1 89 ? 2.492 4.935 10.640 1.00 97.81 89 PHE A C 1
ATOM 640 O O . PHE A 1 89 ? 3.522 4.265 10.560 1.00 97.81 89 PHE A O 1
ATOM 647 N N . ALA A 1 90 ? 1.433 4.545 11.347 1.00 97.69 90 ALA A N 1
ATOM 648 C CA . ALA A 1 90 ? 1.290 3.227 11.940 1.00 97.69 90 ALA A CA 1
ATOM 649 C C . ALA A 1 90 ? -0.189 2.823 11.968 1.00 97.69 90 ALA A C 1
ATOM 651 O O . ALA A 1 90 ? -1.050 3.623 12.344 1.00 97.69 90 ALA A O 1
ATOM 652 N N . ALA A 1 91 ? -0.489 1.586 11.580 1.00 97.38 91 ALA A N 1
ATOM 653 C CA . ALA A 1 91 ? -1.832 1.016 11.636 1.00 97.38 91 ALA A CA 1
ATOM 654 C C . ALA A 1 91 ? -1.769 -0.501 11.859 1.00 97.38 91 ALA A C 1
ATOM 656 O O . ALA A 1 91 ? -0.812 -1.152 11.446 1.00 97.38 91 ALA A O 1
ATOM 657 N N . THR A 1 92 ? -2.799 -1.069 12.484 1.00 96.88 92 THR A N 1
ATOM 658 C CA . THR A 1 92 ? -2.922 -2.516 12.715 1.00 96.88 92 THR A CA 1
ATOM 659 C C . THR A 1 92 ? -4.137 -3.057 11.969 1.00 96.88 92 THR A C 1
ATOM 661 O O . THR A 1 92 ? -5.183 -2.411 11.964 1.00 96.88 92 THR A O 1
ATOM 664 N N . ALA A 1 93 ? -4.008 -4.234 11.355 1.00 96.81 93 ALA A N 1
ATOM 665 C CA . ALA A 1 93 ? -5.101 -4.925 10.671 1.00 96.81 93 ALA A CA 1
ATOM 666 C C . ALA A 1 93 ? -5.001 -6.449 10.816 1.00 96.81 93 ALA A C 1
ATOM 668 O O . ALA A 1 93 ? -3.942 -6.984 11.137 1.00 96.81 93 ALA A O 1
ATOM 669 N N . ASP A 1 94 ? -6.097 -7.161 10.554 1.00 95.81 94 ASP A N 1
ATOM 670 C CA . ASP A 1 94 ? -6.134 -8.630 10.582 1.00 95.81 94 ASP A CA 1
ATOM 671 C C . ASP A 1 94 ? -5.347 -9.249 9.419 1.00 95.81 94 ASP A C 1
ATOM 673 O O . ASP A 1 94 ? -4.770 -10.328 9.553 1.00 95.81 94 ASP A O 1
ATOM 677 N N . LEU A 1 95 ? -5.333 -8.553 8.280 1.00 95.31 95 LEU A N 1
ATOM 678 C CA . LEU A 1 95 ? -4.676 -8.950 7.042 1.00 95.31 95 LEU A CA 1
ATOM 679 C C . LEU A 1 95 ? -3.760 -7.826 6.546 1.00 95.31 95 LEU A C 1
ATOM 681 O O . LEU A 1 95 ? -4.127 -6.651 6.570 1.00 95.31 95 LEU A O 1
ATOM 685 N N . VAL A 1 96 ? -2.593 -8.193 6.019 1.00 98.00 96 VAL A N 1
ATOM 686 C CA . VAL A 1 96 ? -1.766 -7.286 5.216 1.00 98.00 96 VAL A CA 1
ATOM 687 C C . VAL A 1 96 ? -1.573 -7.899 3.837 1.00 98.00 96 VAL A C 1
ATOM 689 O O . VAL A 1 96 ? -1.070 -9.015 3.720 1.00 98.00 96 VAL A O 1
ATOM 692 N N . LEU A 1 97 ? -1.982 -7.174 2.799 1.00 98.25 97 LEU A N 1
ATOM 693 C CA . LEU A 1 97 ? -1.769 -7.547 1.405 1.00 98.25 97 LEU A CA 1
ATOM 694 C C . LEU A 1 97 ? -0.613 -6.724 0.835 1.00 98.25 97 LEU A C 1
ATOM 696 O O . LEU A 1 97 ? -0.705 -5.503 0.741 1.00 98.25 97 LEU A O 1
ATOM 700 N N . VAL A 1 98 ? 0.462 -7.389 0.420 1.00 98.25 98 VAL A N 1
ATOM 701 C CA . VAL A 1 98 ? 1.609 -6.731 -0.218 1.00 98.25 98 VAL A CA 1
ATOM 702 C C . VAL A 1 98 ? 1.442 -6.807 -1.736 1.00 98.25 98 VAL A C 1
ATOM 704 O O . VAL A 1 98 ? 1.556 -7.877 -2.324 1.00 98.25 98 VAL A O 1
ATOM 707 N N . ALA A 1 99 ? 1.162 -5.664 -2.360 1.00 97.25 99 ALA A N 1
ATOM 708 C CA . ALA A 1 99 ? 0.911 -5.500 -3.792 1.00 97.25 99 ALA A CA 1
ATOM 709 C C . ALA A 1 99 ? 1.835 -4.415 -4.386 1.00 97.25 99 ALA A C 1
ATOM 711 O O . ALA A 1 99 ? 1.395 -3.479 -5.055 1.00 97.25 99 ALA A O 1
ATOM 712 N N . THR A 1 100 ? 3.140 -4.529 -4.125 1.00 95.75 100 THR A N 1
ATOM 713 C CA . THR A 1 100 ? 4.162 -3.508 -4.435 1.00 95.75 100 THR A CA 1
ATOM 714 C C . THR A 1 100 ? 4.762 -3.606 -5.842 1.00 95.75 100 THR A C 1
ATOM 716 O O . THR A 1 100 ? 5.724 -2.907 -6.154 1.00 95.75 100 THR A O 1
ATOM 719 N N . GLY A 1 101 ? 4.187 -4.444 -6.704 1.00 92.81 101 GLY A N 1
ATOM 720 C CA . GLY A 1 101 ? 4.681 -4.721 -8.050 1.00 92.81 101 GLY A CA 1
ATOM 721 C C . GLY A 1 101 ? 5.180 -6.154 -8.192 1.00 92.81 101 GLY A C 1
ATOM 722 O O . GLY A 1 101 ? 5.167 -6.940 -7.246 1.00 92.81 101 GLY A O 1
ATOM 723 N N . VAL A 1 102 ? 5.594 -6.503 -9.404 1.00 94.25 102 VAL A N 1
ATOM 724 C CA . VAL A 1 102 ? 6.097 -7.836 -9.739 1.00 94.25 102 VAL A CA 1
ATOM 725 C C . VAL A 1 102 ? 7.443 -7.717 -10.429 1.00 94.25 102 VAL A C 1
ATOM 727 O O . VAL A 1 102 ? 7.727 -6.728 -11.105 1.00 94.25 102 VAL A O 1
ATOM 730 N N . ARG A 1 103 ? 8.266 -8.749 -10.275 1.00 94.81 103 ARG A N 1
ATOM 731 C CA . ARG A 1 103 ? 9.520 -8.905 -11.004 1.00 94.81 103 ARG A CA 1
ATOM 732 C C . ARG A 1 103 ? 9.440 -10.200 -11.811 1.00 94.81 103 ARG A C 1
ATOM 734 O O . ARG A 1 103 ? 9.055 -11.213 -11.230 1.00 94.81 103 ARG A O 1
ATOM 741 N N . PRO A 1 104 ? 9.789 -10.192 -13.109 1.00 96.12 104 PRO A N 1
ATOM 742 C CA . PRO A 1 104 ? 9.884 -11.425 -13.880 1.00 96.12 104 PRO A CA 1
ATOM 743 C C . PRO A 1 104 ? 10.850 -12.421 -13.221 1.00 96.12 104 PRO A C 1
ATOM 745 O O . PRO A 1 104 ? 11.933 -12.027 -12.779 1.00 96.12 104 PRO A O 1
ATOM 748 N N . ASP A 1 105 ? 10.473 -13.701 -13.172 1.00 97.19 105 ASP A N 1
ATOM 749 C CA . ASP A 1 105 ? 11.393 -14.771 -12.779 1.00 97.19 105 ASP A CA 1
ATOM 750 C C . ASP A 1 105 ? 12.294 -15.114 -13.967 1.00 97.19 105 ASP A C 1
ATOM 752 O O . ASP A 1 105 ? 11.924 -15.846 -14.885 1.00 97.19 105 ASP A O 1
ATOM 756 N N . THR A 1 106 ? 13.486 -14.527 -13.960 1.00 97.25 106 THR A N 1
ATOM 757 C CA . THR A 1 106 ? 14.491 -14.691 -15.010 1.00 97.25 106 THR A CA 1
ATOM 758 C C . THR A 1 106 ? 15.570 -15.707 -14.637 1.00 97.25 106 THR A C 1
ATOM 760 O O . THR A 1 106 ? 16.600 -15.766 -15.308 1.00 97.25 106 THR A O 1
ATOM 763 N N . THR A 1 107 ? 15.369 -16.500 -13.577 1.00 97.56 107 THR A N 1
ATOM 764 C CA . THR A 1 107 ? 16.401 -17.396 -13.026 1.00 97.56 107 THR A CA 1
ATOM 765 C C . THR A 1 107 ? 16.886 -18.397 -14.073 1.00 97.56 107 THR A C 1
ATOM 767 O O . THR A 1 107 ? 18.083 -18.484 -14.343 1.00 97.56 107 THR A O 1
ATOM 770 N N . LEU A 1 108 ? 15.952 -19.088 -14.735 1.00 97.81 108 LEU A N 1
ATOM 771 C CA . LEU A 1 108 ? 16.260 -20.077 -15.770 1.00 97.81 108 LEU A CA 1
ATOM 772 C C . LEU A 1 108 ? 16.993 -19.457 -16.970 1.00 97.81 108 LEU A C 1
ATOM 774 O O . LEU A 1 108 ? 17.987 -20.012 -17.433 1.00 97.81 108 LEU A O 1
ATOM 778 N N . ALA A 1 109 ? 16.523 -18.303 -17.454 1.00 97.38 109 ALA A N 1
ATOM 779 C CA . ALA A 1 109 ? 17.125 -17.603 -18.587 1.00 97.38 109 ALA A CA 1
ATOM 780 C C . ALA A 1 109 ? 18.566 -17.163 -18.277 1.00 97.38 109 ALA A C 1
ATOM 782 O O . ALA A 1 109 ? 19.471 -17.420 -19.071 1.00 97.38 109 ALA A O 1
ATOM 783 N N . ALA A 1 110 ? 18.792 -16.598 -17.086 1.00 97.00 110 ALA A N 1
ATOM 784 C CA . ALA A 1 110 ? 20.119 -16.206 -16.623 1.00 97.00 110 ALA A CA 1
ATOM 785 C C . ALA A 1 110 ? 21.072 -17.409 -16.529 1.00 97.00 110 ALA A C 1
ATOM 787 O O . ALA A 1 110 ? 22.199 -17.344 -17.015 1.00 97.00 110 ALA A O 1
ATOM 788 N N . THR A 1 111 ? 20.620 -18.527 -15.944 1.00 97.62 111 THR A N 1
ATOM 789 C CA . THR A 1 111 ? 21.431 -19.754 -15.837 1.00 97.62 111 THR A CA 1
ATOM 790 C C . THR A 1 111 ? 21.745 -20.368 -17.205 1.00 97.62 111 THR A C 1
ATOM 792 O O . THR A 1 111 ? 22.808 -20.957 -17.378 1.00 97.62 111 THR A O 1
ATOM 795 N N . ALA A 1 112 ? 20.864 -20.197 -18.192 1.00 97.50 112 ALA A N 1
ATOM 796 C CA . ALA A 1 112 ? 21.072 -20.654 -19.564 1.00 97.50 112 ALA A CA 1
ATOM 797 C C . ALA A 1 112 ? 21.964 -19.720 -20.414 1.00 97.50 112 ALA A C 1
ATOM 799 O O . ALA A 1 112 ? 22.206 -20.018 -21.582 1.00 97.50 112 ALA A O 1
ATOM 800 N N . GLY A 1 113 ? 22.447 -18.598 -19.863 1.00 97.25 113 GLY A N 1
ATOM 801 C CA . GLY A 1 113 ? 23.266 -17.624 -20.594 1.00 97.25 113 GLY A CA 1
ATOM 802 C C . GLY A 1 113 ? 22.481 -16.745 -21.576 1.00 97.25 113 GLY A C 1
ATOM 803 O O . GLY A 1 113 ? 23.074 -16.159 -22.480 1.00 97.25 113 GLY A O 1
ATOM 804 N N . ILE A 1 114 ? 21.157 -16.653 -21.419 1.00 96.44 114 ILE A N 1
ATOM 805 C CA . ILE A 1 114 ? 20.296 -15.777 -22.222 1.00 96.44 114 ILE A CA 1
ATOM 806 C C . ILE A 1 114 ? 20.395 -14.348 -21.670 1.00 96.44 114 ILE A C 1
ATOM 808 O O . ILE A 1 114 ? 20.335 -14.143 -20.457 1.00 96.44 114 ILE A O 1
ATOM 812 N N . ALA A 1 115 ? 20.540 -13.358 -22.555 1.00 93.75 115 ALA A N 1
ATOM 813 C CA . ALA A 1 115 ? 20.533 -11.945 -22.175 1.00 93.75 115 ALA A CA 1
ATOM 814 C C . ALA A 1 115 ? 19.170 -11.534 -21.581 1.00 93.75 115 ALA A C 1
ATOM 816 O O . ALA A 1 115 ? 18.129 -11.939 -22.102 1.00 93.75 115 ALA A O 1
ATOM 817 N N . LEU A 1 116 ? 19.201 -10.741 -20.504 1.00 90.38 116 LEU A N 1
ATOM 818 C CA . LEU A 1 116 ? 18.024 -10.235 -19.785 1.00 90.38 116 LEU A CA 1
ATOM 819 C C . LEU A 1 116 ? 17.714 -8.781 -20.134 1.00 90.38 116 LEU A C 1
ATOM 821 O O . LEU A 1 116 ? 18.686 -8.009 -20.301 1.00 90.38 116 LEU A O 1
#

pLDDT: mean 94.81, std 9.22, range [37.84, 98.81]

InterPro domains:
  IPR023753 FAD/NAD(P)-binding domain [PF07992] (6-116)
  IPR036188 FAD/NAD(P)-binding domain superfamily [G3DSA:3.50.50.60] (4-102)
  IPR036188 FAD/NAD(P)-binding domain superfamily [G3DSA:3.50.50.60] (104-114)
  IPR036188 FAD/NAD(P)-binding domain superfamily [SSF51905] (6-101)
  IPR050260 FAD-dependent oxidoreductase [PTHR43429] (4-115)

Organism: NCBI:txid410659

Foldseek 3Di:
DDDDWQEEEEEAQAPVLLVVLVVCLVVNHQYEYEELAPQGHVVDDNVVSVVSQVVSVVSRYRYHHNWDWDDWADDPVHAFIWIATPPGDIDTTNYYHYPHDDDDPCPVCVVVVHDD

Sequence (116 aa):
MGSEARSAIIVGAGYIGVEMADALRHRGVDVTLVSHTDPVFPSVDPAFGRLIGEELSRHGVRVVAGCTVERIEAAGNRRGLTVSGSGGFAATADLVLVATGVRPDTTLAATAGIAL

Secondary structure (DSSP, 8-state):
-PPPP-EEEEE--SHHHHHHHHHHHHTT-EEEEE-SSSSS-TTS-HHHHHHHHHHHHHTT-EEE-S--EEEEEE-TTSS-EEEEEGGG-EEEESEEEE-S------HHHHHTT---